Protein AF-A0AAD8K0C4-F1 (afdb_monomer_lite)

Sequence (105 aa):
MHMMQPVEAPAQTPHNPFDVCDCQDCLDEAYKLEYEEEDNQRKKKGSQFTLKQRYEAGDQTVGLLGEPSGKFDYYVLYGAKPADTEHTNQTLERRNMSAYGSDTR

InterPro domains:
  IPR053098 Petuviruses Genome Polyprotein [PTHR48435] (11-90)

pLDDT: mean 71.4, std 16.74, range [43.72, 93.81]

Radius of gyration: 35.89 Å; chains: 1; bounding box: 70×24×128 Å

Structure (mmCIF, N/CA/C/O backbone):
data_AF-A0AAD8K0C4-F1
#
_entry.id   AF-A0AAD8K0C4-F1
#
loop_
_atom_site.group_PDB
_atom_site.id
_atom_site.type_symbol
_atom_site.label_atom_id
_atom_site.label_alt_id
_atom_site.label_comp_id
_atom_site.label_asym_id
_atom_site.label_entity_id
_atom_site.label_seq_id
_atom_site.pdbx_PDB_ins_code
_atom_site.Cartn_x
_atom_site.Cartn_y
_atom_site.Cartn_z
_atom_site.occupancy
_atom_site.B_iso_or_equiv
_atom_site.auth_seq_id
_atom_site.auth_comp_id
_atom_site.auth_asym_id
_atom_site.auth_atom_id
_atom_site.pdbx_PDB_model_num
ATOM 1 N N . MET A 1 1 ? 32.340 -2.553 -60.225 1.00 48.69 1 MET A N 1
ATOM 2 C CA . MET A 1 1 ? 31.068 -2.580 -59.477 1.00 48.69 1 MET A CA 1
ATOM 3 C C . MET A 1 1 ? 31.306 -3.458 -58.2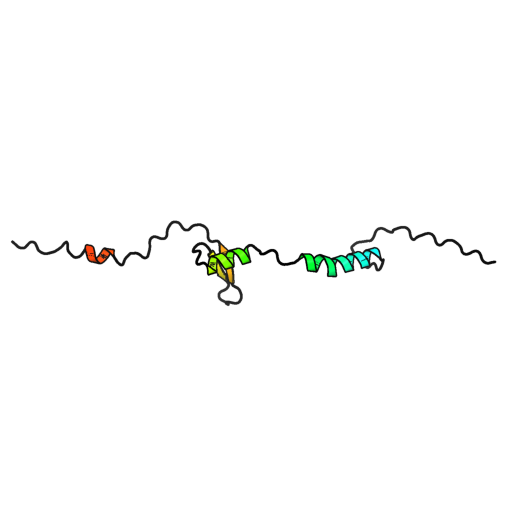65 1.00 48.69 1 MET A C 1
ATOM 5 O O . MET A 1 1 ? 31.598 -4.627 -58.458 1.00 48.69 1 MET A O 1
ATOM 9 N N . HIS A 1 2 ? 31.338 -2.889 -57.059 1.00 55.16 2 HIS A N 1
ATOM 10 C CA . HIS A 1 2 ? 31.499 -3.673 -55.833 1.00 55.16 2 HIS A CA 1
ATOM 11 C C . HIS A 1 2 ? 30.104 -4.081 -55.361 1.00 55.16 2 HIS A C 1
ATOM 13 O O . HIS A 1 2 ? 29.301 -3.232 -54.990 1.00 55.16 2 HIS A O 1
ATOM 19 N N . MET A 1 3 ? 29.806 -5.371 -55.463 1.00 58.50 3 MET A N 1
ATOM 20 C CA . MET A 1 3 ? 28.579 -5.983 -54.966 1.00 58.50 3 MET A CA 1
ATOM 21 C C . MET A 1 3 ? 28.575 -5.901 -53.435 1.00 58.50 3 MET A C 1
ATOM 23 O O . MET A 1 3 ? 29.417 -6.516 -52.784 1.00 58.50 3 MET A O 1
ATOM 27 N N . MET A 1 4 ? 27.645 -5.129 -52.869 1.00 64.44 4 MET A N 1
ATOM 28 C CA . MET A 1 4 ? 27.323 -5.193 -51.443 1.00 64.44 4 MET A CA 1
ATOM 29 C C . MET A 1 4 ? 26.718 -6.568 -51.158 1.00 64.44 4 MET A C 1
ATOM 31 O O . MET A 1 4 ? 25.703 -6.942 -51.744 1.00 64.44 4 MET A O 1
ATOM 35 N N . GLN A 1 5 ? 27.378 -7.336 -50.297 1.00 60.91 5 GLN A N 1
ATOM 36 C CA . GLN A 1 5 ? 26.830 -8.573 -49.752 1.00 60.91 5 GLN A CA 1
ATOM 37 C C . GLN A 1 5 ? 25.641 -8.223 -48.839 1.00 60.91 5 GLN A C 1
ATOM 39 O O . GLN A 1 5 ? 25.734 -7.239 -48.098 1.00 60.91 5 GLN A O 1
ATOM 44 N N . PRO A 1 6 ? 24.529 -8.978 -48.867 1.00 60.44 6 PRO A N 1
ATOM 45 C CA . PRO A 1 6 ? 23.483 -8.818 -47.870 1.00 60.44 6 PRO A CA 1
ATOM 46 C C . PRO A 1 6 ? 24.045 -9.247 -46.511 1.00 60.44 6 PRO A C 1
ATOM 48 O O . PRO A 1 6 ? 24.467 -10.387 -46.340 1.00 60.44 6 PRO A O 1
ATOM 51 N N . VAL A 1 7 ? 24.086 -8.314 -45.560 1.00 63.44 7 VAL A N 1
ATOM 52 C CA . VAL A 1 7 ? 24.370 -8.625 -44.158 1.00 63.44 7 VAL A CA 1
ATOM 53 C C . VAL A 1 7 ? 23.163 -9.404 -43.652 1.00 63.44 7 VAL A C 1
ATOM 55 O O . VAL A 1 7 ? 22.070 -8.851 -43.537 1.00 63.44 7 VAL A O 1
ATOM 58 N N . GLU A 1 8 ? 23.343 -10.709 -43.458 1.00 59.81 8 GLU A N 1
ATOM 59 C CA . GLU A 1 8 ? 22.334 -11.574 -42.856 1.00 59.81 8 GLU A CA 1
ATOM 60 C C . GLU A 1 8 ? 21.904 -10.969 -41.515 1.00 59.81 8 GLU A C 1
ATOM 62 O O . GLU A 1 8 ? 22.740 -10.520 -40.727 1.00 59.81 8 GLU A O 1
ATOM 67 N N . ALA A 1 9 ? 20.589 -10.898 -41.293 1.00 64.50 9 ALA A N 1
ATOM 68 C CA . ALA A 1 9 ? 20.023 -10.409 -40.044 1.00 64.50 9 ALA A CA 1
ATOM 69 C C . ALA A 1 9 ? 20.674 -11.162 -38.871 1.00 64.50 9 ALA A C 1
ATOM 71 O O . ALA A 1 9 ? 20.801 -12.389 -38.962 1.00 64.50 9 ALA A O 1
ATOM 72 N N . PRO A 1 10 ? 21.100 -10.477 -37.792 1.00 57.56 10 PRO A N 1
ATOM 73 C CA . PRO A 1 10 ? 21.691 -11.168 -36.661 1.00 57.56 10 PRO A CA 1
ATOM 74 C C . PRO A 1 10 ? 20.659 -12.167 -36.142 1.00 57.56 10 PRO A C 1
ATOM 76 O O . PRO A 1 10 ? 19.545 -11.794 -35.771 1.00 57.56 10 PRO A O 1
ATOM 79 N N . ALA A 1 11 ? 21.022 -13.450 -36.194 1.00 59.34 11 ALA A N 1
ATOM 80 C CA . ALA A 1 11 ? 20.273 -14.514 -35.554 1.00 59.34 11 ALA A CA 1
ATOM 81 C C . ALA A 1 11 ? 19.929 -14.048 -34.137 1.00 59.34 11 ALA A C 1
ATOM 83 O O . ALA A 1 11 ? 20.819 -13.576 -33.430 1.00 59.34 11 ALA A O 1
ATOM 84 N N . GLN A 1 12 ? 18.655 -14.131 -33.749 1.00 63.69 12 GLN A N 1
ATOM 85 C CA . GLN A 1 12 ? 18.216 -13.757 -32.407 1.00 63.69 12 GLN A CA 1
ATOM 86 C C . GLN A 1 12 ? 18.898 -14.689 -31.404 1.00 63.69 12 GLN A C 1
ATOM 88 O O . GLN A 1 12 ? 18.449 -15.806 -31.145 1.00 63.69 12 GLN A O 1
ATOM 93 N N . THR A 1 13 ? 20.057 -14.265 -30.912 1.00 68.19 13 THR A N 1
ATOM 94 C CA . THR A 1 13 ? 20.784 -14.950 -29.856 1.00 68.19 13 THR A CA 1
ATOM 95 C C . THR A 1 13 ? 19.931 -14.852 -28.600 1.00 68.19 13 THR A C 1
ATOM 97 O O . THR A 1 13 ? 19.578 -13.735 -28.221 1.00 68.19 13 THR A O 1
ATOM 100 N N . PRO A 1 14 ? 19.574 -15.973 -27.954 1.00 74.44 14 PRO A N 1
ATOM 101 C CA . PRO A 1 14 ? 18.792 -15.926 -26.730 1.00 74.44 14 PRO A CA 1
ATOM 102 C C . PRO A 1 14 ? 19.541 -15.095 -25.688 1.00 74.44 14 PRO A C 1
ATOM 104 O O . PRO A 1 14 ? 20.700 -15.379 -25.374 1.00 74.44 14 PRO A O 1
ATOM 107 N N . HIS A 1 15 ? 18.882 -14.055 -25.181 1.00 79.00 15 HIS A N 1
ATOM 108 C CA . HIS A 1 15 ? 19.457 -13.174 -24.176 1.00 79.00 15 HIS A CA 1
ATOM 109 C C . HIS A 1 15 ? 19.720 -13.957 -22.892 1.00 79.00 15 HIS A C 1
ATOM 111 O O . HIS A 1 15 ? 18.846 -14.658 -22.377 1.00 79.00 15 HIS A O 1
ATOM 117 N N . ASN A 1 16 ? 20.941 -13.844 -22.374 1.00 81.75 16 ASN A N 1
ATOM 118 C CA . ASN A 1 16 ? 21.254 -14.320 -21.039 1.00 81.75 16 ASN A CA 1
ATOM 119 C C . ASN A 1 16 ? 20.721 -13.287 -20.031 1.00 81.75 16 ASN A C 1
ATOM 121 O O . ASN A 1 16 ? 21.195 -12.154 -20.048 1.00 81.75 16 ASN A O 1
ATOM 125 N N . PRO A 1 17 ? 19.792 -13.649 -19.131 1.00 78.44 17 PRO A N 1
ATOM 126 C CA . PRO A 1 17 ? 19.217 -12.709 -18.167 1.00 78.44 17 PRO A CA 1
ATOM 127 C C . PRO A 1 17 ? 20.224 -12.171 -17.137 1.00 78.44 17 PRO A C 1
ATOM 129 O O . PRO A 1 17 ? 19.907 -11.234 -16.412 1.00 78.44 17 PRO A O 1
ATOM 132 N N . PHE A 1 18 ? 21.419 -12.762 -17.044 1.00 80.56 18 PHE A N 1
ATOM 133 C CA . PHE A 1 18 ? 22.492 -12.305 -16.156 1.00 80.56 18 PHE A CA 1
ATOM 134 C C . PHE A 1 18 ? 23.572 -11.477 -16.863 1.00 80.56 18 PHE A C 1
ATOM 136 O O . PHE A 1 18 ? 24.543 -11.093 -16.213 1.00 80.56 18 PHE A O 1
ATOM 143 N N . ASP A 1 19 ? 23.445 -11.244 -18.170 1.00 83.75 19 ASP A N 1
ATOM 144 C CA . ASP A 1 19 ? 24.416 -10.480 -18.953 1.00 83.75 19 ASP A CA 1
ATOM 145 C C . ASP A 1 19 ? 23.853 -9.110 -19.344 1.00 83.75 19 ASP A C 1
ATOM 147 O O . ASP A 1 19 ? 22.637 -8.928 -19.442 1.00 83.75 19 ASP A O 1
ATOM 151 N N . VAL A 1 20 ? 24.739 -8.141 -19.563 1.00 79.75 20 VAL A N 1
ATOM 152 C CA . VAL A 1 20 ? 24.341 -6.791 -19.976 1.00 79.75 20 VAL A CA 1
ATOM 153 C C . VAL A 1 20 ? 24.172 -6.783 -21.489 1.00 79.75 20 VAL A C 1
ATOM 155 O O . VAL A 1 20 ? 25.101 -7.110 -22.230 1.00 79.75 20 VAL A O 1
ATOM 158 N N . CYS A 1 21 ? 22.976 -6.425 -21.953 1.00 85.94 21 CYS A N 1
ATOM 159 C CA . CYS A 1 21 ? 22.652 -6.389 -23.370 1.00 85.94 21 CYS A CA 1
ATOM 160 C C . CYS A 1 21 ? 21.971 -5.074 -23.750 1.00 85.94 21 CYS A C 1
ATOM 162 O O . CYS A 1 21 ? 20.956 -4.708 -23.163 1.00 85.94 21 CYS A O 1
ATOM 164 N N . ASP A 1 22 ? 22.504 -4.425 -24.787 1.00 86.12 22 ASP A N 1
ATOM 165 C CA . ASP A 1 22 ? 22.037 -3.125 -25.286 1.00 86.12 22 ASP A CA 1
ATOM 166 C C . ASP A 1 22 ? 21.229 -3.262 -26.592 1.00 86.12 22 ASP A C 1
ATOM 168 O O . ASP A 1 22 ? 21.189 -2.346 -27.416 1.00 86.12 22 ASP A O 1
ATOM 172 N N . CYS A 1 23 ? 20.634 -4.431 -26.851 1.00 88.06 23 CYS A N 1
ATOM 173 C CA . CYS A 1 23 ? 19.771 -4.594 -28.020 1.00 88.06 23 CYS A CA 1
ATOM 174 C C . CYS A 1 23 ? 18.462 -3.812 -27.841 1.00 88.06 23 CYS A C 1
ATOM 176 O O . CYS A 1 23 ? 18.037 -3.531 -26.719 1.00 88.06 23 CYS A O 1
ATOM 178 N N . GLN A 1 24 ? 17.800 -3.499 -28.958 1.00 86.31 24 GLN A N 1
ATOM 179 C CA . GLN A 1 24 ? 16.558 -2.727 -28.937 1.00 86.31 24 GLN A CA 1
ATOM 180 C C . GLN A 1 24 ? 15.484 -3.381 -28.055 1.00 86.31 24 GLN A C 1
ATOM 182 O O . GLN A 1 24 ? 14.858 -2.686 -27.268 1.00 86.31 24 GLN A O 1
ATOM 187 N N . ASP A 1 25 ? 15.351 -4.709 -28.104 1.00 86.00 25 ASP A N 1
ATOM 188 C CA . ASP A 1 25 ? 14.367 -5.438 -27.297 1.00 86.00 25 ASP A CA 1
ATOM 189 C C . ASP A 1 25 ? 14.627 -5.281 -25.784 1.00 86.00 25 ASP A C 1
ATOM 191 O O . ASP A 1 25 ? 13.696 -5.064 -25.011 1.00 86.00 25 ASP A O 1
ATOM 195 N N . CYS A 1 26 ? 15.892 -5.331 -25.342 1.00 87.19 26 CYS A N 1
ATOM 196 C CA . CYS A 1 26 ? 16.254 -5.108 -23.938 1.00 87.19 26 CYS A CA 1
ATOM 197 C C . CYS A 1 26 ? 16.014 -3.657 -23.501 1.00 87.19 26 CYS A C 1
ATOM 199 O O . CYS A 1 26 ? 15.565 -3.422 -22.379 1.00 87.19 26 CYS A O 1
ATOM 201 N N . LEU A 1 27 ? 16.297 -2.691 -24.378 1.00 88.00 27 LEU A N 1
ATOM 202 C CA . LEU A 1 27 ? 16.062 -1.272 -24.105 1.00 88.00 27 LEU A CA 1
ATOM 203 C C . LEU A 1 27 ? 14.564 -0.945 -24.033 1.00 88.00 27 LEU A C 1
ATOM 205 O O . LEU A 1 27 ? 14.149 -0.193 -23.152 1.00 88.00 27 LEU A O 1
ATOM 209 N N . ASP A 1 28 ? 13.755 -1.533 -24.913 1.00 88.31 28 ASP A N 1
ATOM 210 C CA . ASP A 1 28 ? 12.304 -1.339 -24.945 1.00 88.31 28 ASP A CA 1
ATOM 211 C C . ASP A 1 28 ? 11.634 -1.932 -23.695 1.00 88.31 28 ASP A C 1
ATOM 213 O O . ASP A 1 28 ? 10.789 -1.281 -23.077 1.00 88.31 28 ASP A O 1
ATOM 217 N N . GLU A 1 29 ? 12.047 -3.129 -23.264 1.00 84.06 29 GLU A N 1
ATOM 218 C CA . GLU A 1 29 ? 11.565 -3.732 -22.014 1.00 84.06 29 GLU A CA 1
ATOM 219 C C . GLU A 1 29 ? 11.993 -2.918 -20.780 1.00 84.06 29 GLU A C 1
ATOM 221 O O . GLU A 1 29 ? 11.181 -2.697 -19.880 1.00 84.06 29 GLU A O 1
ATOM 226 N N . ALA A 1 30 ? 13.228 -2.402 -20.746 1.00 86.38 30 ALA A N 1
ATOM 227 C CA . ALA A 1 30 ? 13.679 -1.522 -19.665 1.00 86.38 30 ALA A CA 1
ATOM 228 C C . ALA A 1 30 ? 12.842 -0.231 -19.592 1.00 86.38 30 ALA A C 1
ATOM 230 O O . ALA A 1 30 ? 12.354 0.131 -18.521 1.00 86.38 30 ALA A O 1
ATOM 231 N N . TYR A 1 31 ? 12.597 0.417 -20.735 1.00 87.19 31 TYR A N 1
ATOM 232 C CA . TYR A 1 31 ? 11.752 1.611 -20.824 1.00 87.19 31 TYR A CA 1
ATOM 233 C C . TYR A 1 31 ? 10.316 1.336 -20.353 1.00 87.19 31 TYR A C 1
ATOM 235 O O . TYR A 1 31 ? 9.719 2.127 -19.622 1.00 87.19 31 TYR A O 1
ATOM 243 N N . LYS A 1 32 ? 9.757 0.185 -20.727 1.00 86.69 32 LYS A N 1
ATOM 244 C CA . LYS A 1 32 ? 8.416 -0.228 -20.318 1.00 86.69 32 LYS A CA 1
ATOM 245 C C . LYS A 1 32 ? 8.290 -0.409 -18.804 1.00 86.69 32 LYS A C 1
ATOM 247 O O . LYS A 1 32 ? 7.319 0.064 -18.211 1.00 86.69 32 LYS A O 1
ATOM 252 N N . LEU A 1 33 ? 9.266 -1.059 -18.172 1.00 82.44 33 LEU A N 1
ATOM 253 C CA . LEU A 1 33 ? 9.285 -1.244 -16.718 1.00 82.44 33 LEU A CA 1
ATOM 254 C C . LEU A 1 33 ? 9.409 0.091 -15.975 1.00 82.44 33 LEU A C 1
ATOM 256 O O . LEU A 1 33 ? 8.693 0.318 -15.001 1.00 82.44 33 LEU A O 1
ATOM 260 N N . GLU A 1 34 ? 10.282 0.983 -16.443 1.00 79.62 34 GLU A N 1
ATOM 261 C CA . GLU A 1 34 ? 10.496 2.283 -15.802 1.00 79.62 34 GLU A CA 1
ATOM 262 C C . GLU A 1 34 ? 9.283 3.212 -15.940 1.00 79.62 34 GLU A C 1
ATOM 264 O O . GLU A 1 34 ? 8.909 3.878 -14.979 1.00 79.62 34 GLU A O 1
ATOM 269 N N . TYR A 1 35 ? 8.639 3.257 -17.111 1.00 73.62 35 TYR A N 1
ATOM 270 C CA . TYR A 1 35 ? 7.651 4.298 -17.410 1.00 73.62 35 TYR A CA 1
ATOM 271 C C . TYR A 1 35 ? 6.193 3.812 -17.478 1.00 73.62 35 TYR A C 1
ATOM 273 O O . TYR A 1 35 ? 5.290 4.579 -17.136 1.00 73.62 35 TYR A O 1
ATOM 281 N N . GLU A 1 36 ? 5.919 2.567 -17.885 1.00 67.25 36 GLU A N 1
ATOM 282 C CA . GLU A 1 36 ? 4.541 2.054 -18.011 1.00 67.25 36 GLU A CA 1
ATOM 283 C C . GLU A 1 36 ? 4.058 1.321 -16.751 1.00 67.25 36 GLU A C 1
ATOM 285 O O . GLU A 1 36 ? 2.882 1.421 -16.380 1.00 67.25 36 GLU A O 1
ATOM 290 N N . GLU A 1 37 ? 4.937 0.597 -16.051 1.00 59.47 37 GLU A N 1
ATOM 291 C CA . GLU A 1 37 ? 4.555 -0.084 -14.807 1.00 59.47 37 GLU A CA 1
ATOM 292 C C . GLU A 1 37 ? 4.426 0.876 -13.616 1.00 59.47 37 GLU A C 1
ATOM 294 O O . GLU A 1 37 ? 3.537 0.680 -12.779 1.00 59.47 37 GLU A O 1
ATOM 299 N N . GLU A 1 38 ? 5.222 1.950 -13.551 1.00 56.84 38 GLU A N 1
ATOM 300 C CA . GLU A 1 38 ? 5.122 2.944 -12.472 1.00 56.84 38 GLU A CA 1
ATOM 301 C C . GLU A 1 38 ? 3.768 3.684 -12.459 1.00 56.84 38 GLU A C 1
ATOM 303 O O . GLU A 1 38 ? 3.207 3.911 -11.381 1.00 56.84 38 GLU A O 1
ATOM 308 N N . ASP A 1 39 ? 3.164 3.988 -13.619 1.00 55.47 39 ASP A N 1
ATOM 309 C CA . ASP A 1 39 ? 1.821 4.602 -13.673 1.00 55.47 39 ASP A CA 1
ATOM 310 C C . ASP A 1 39 ? 0.714 3.623 -13.238 1.00 55.47 39 ASP A C 1
ATOM 312 O O . ASP A 1 39 ? -0.268 4.019 -12.599 1.00 55.47 39 ASP A O 1
ATOM 316 N N . ASN A 1 40 ? 0.889 2.321 -13.477 1.00 53.72 40 ASN A N 1
ATOM 317 C CA . ASN A 1 40 ? -0.075 1.301 -13.056 1.00 53.72 40 ASN A CA 1
ATOM 318 C C . ASN A 1 40 ? -0.016 0.985 -11.550 1.00 53.72 40 ASN A C 1
ATOM 320 O O . ASN A 1 40 ? -0.942 0.373 -11.006 1.00 53.72 40 ASN A O 1
ATOM 324 N N . GLN A 1 41 ? 0.997 1.482 -10.829 1.00 55.03 41 GLN A N 1
ATOM 325 C CA . GLN A 1 41 ? 1.041 1.457 -9.364 1.00 55.03 41 GLN A CA 1
ATOM 326 C C . GLN A 1 41 ? 0.198 2.558 -8.703 1.00 55.03 41 GLN A C 1
ATOM 328 O O . GLN A 1 41 ? 0.326 2.795 -7.497 1.00 55.03 41 GLN A O 1
ATOM 333 N N . ARG A 1 42 ? -0.709 3.217 -9.444 1.00 55.03 42 ARG A N 1
ATOM 334 C CA . ARG A 1 42 ? -1.771 4.070 -8.885 1.00 55.03 42 ARG A CA 1
ATOM 335 C C . ARG A 1 42 ? -2.462 3.359 -7.727 1.00 55.03 42 ARG A C 1
ATOM 337 O O . ARG A 1 42 ? -3.326 2.503 -7.901 1.00 55.03 42 ARG A O 1
ATOM 344 N N . LYS A 1 43 ? -2.015 3.745 -6.532 1.00 57.81 43 LYS A N 1
ATOM 345 C CA . LYS A 1 43 ? -2.351 3.246 -5.201 1.00 57.81 43 LYS A CA 1
ATOM 346 C C . LYS A 1 43 ? -3.765 2.680 -5.181 1.00 57.81 43 LYS A C 1
ATOM 348 O O . LYS A 1 43 ? -4.733 3.433 -5.047 1.00 57.81 43 LYS A O 1
ATOM 353 N N . LYS A 1 44 ? -3.895 1.349 -5.277 1.00 58.78 44 LYS A N 1
ATOM 354 C CA . LYS A 1 44 ? -5.127 0.671 -4.857 1.00 58.78 44 LYS A CA 1
ATOM 355 C C . LYS A 1 44 ? -5.467 1.270 -3.497 1.00 58.78 44 LYS A C 1
ATOM 357 O O . LYS A 1 44 ? -4.594 1.304 -2.629 1.00 58.78 44 LYS A O 1
ATOM 362 N N . LYS A 1 45 ? -6.683 1.805 -3.330 1.00 64.69 45 LYS A N 1
ATOM 363 C CA . LYS A 1 45 ? -7.196 2.230 -2.020 1.00 64.69 45 LYS A CA 1
ATOM 364 C C . LYS A 1 45 ? -7.128 1.000 -1.120 1.00 64.69 45 LYS A C 1
ATOM 366 O O . LYS A 1 45 ? -8.007 0.146 -1.161 1.00 64.69 45 LYS A O 1
ATOM 371 N N . GLY A 1 46 ? -5.997 0.851 -0.439 1.00 73.50 46 GLY A N 1
ATOM 372 C CA . GLY A 1 46 ? -5.634 -0.380 0.237 1.00 73.50 46 GLY A CA 1
ATOM 373 C C . GLY A 1 46 ? -6.544 -0.608 1.429 1.00 73.50 46 GLY A C 1
ATOM 374 O O . GLY A 1 46 ? -7.264 0.294 1.868 1.00 73.50 46 GLY A O 1
ATOM 375 N N . SER A 1 47 ? -6.465 -1.804 1.999 1.00 80.06 47 SER A N 1
ATOM 376 C CA . SER A 1 47 ? -7.095 -2.126 3.284 1.00 80.06 47 SER A CA 1
ATOM 377 C C . SER A 1 47 ? -6.857 -1.030 4.332 1.00 80.06 47 SER A C 1
ATOM 379 O O . SER A 1 47 ? -7.788 -0.623 5.017 1.00 80.06 47 SER A O 1
ATOM 381 N N . GLN A 1 48 ? -5.650 -0.461 4.357 1.00 87.94 48 GLN A N 1
ATOM 382 C CA . GLN A 1 48 ? -5.239 0.662 5.202 1.00 87.94 48 GLN A CA 1
ATOM 383 C C . GLN A 1 48 ? -6.117 1.921 5.035 1.00 87.94 48 GLN A C 1
ATOM 385 O O . GLN A 1 48 ? -6.589 2.479 6.019 1.00 87.94 48 GLN A O 1
ATOM 390 N N . PHE A 1 49 ? -6.447 2.324 3.801 1.00 88.06 49 PHE A N 1
ATOM 391 C CA . PHE A 1 49 ? -7.336 3.472 3.555 1.00 88.06 49 PHE A CA 1
ATOM 392 C C . PHE A 1 49 ? -8.767 3.220 4.055 1.00 88.06 49 PHE A C 1
ATOM 394 O O . PHE A 1 49 ? -9.446 4.134 4.524 1.00 88.06 49 PHE A O 1
ATOM 401 N N . THR A 1 50 ? -9.230 1.972 3.962 1.00 90.69 50 THR A N 1
ATOM 402 C CA . THR A 1 50 ? -10.552 1.577 4.465 1.00 90.69 50 THR A CA 1
ATOM 403 C C . THR A 1 50 ? -10.576 1.546 5.993 1.00 90.69 50 THR A C 1
ATOM 405 O O . THR A 1 50 ? -11.514 2.059 6.597 1.00 90.69 50 THR A O 1
ATOM 408 N N . LEU A 1 51 ? -9.538 0.991 6.624 1.00 91.69 51 LEU A N 1
ATOM 409 C CA . LEU A 1 51 ? -9.411 0.945 8.081 1.00 91.69 51 LEU A CA 1
ATOM 410 C C . LEU A 1 51 ? -9.267 2.350 8.673 1.00 91.69 51 LEU A C 1
ATOM 412 O O . LEU A 1 51 ? -9.936 2.657 9.653 1.00 91.69 51 LEU A O 1
ATOM 416 N N . LYS A 1 52 ? -8.506 3.235 8.023 1.00 91.44 52 LYS A N 1
ATOM 417 C CA . LYS A 1 52 ? -8.414 4.646 8.407 1.00 91.44 52 LYS A CA 1
ATOM 418 C C . LYS A 1 52 ? -9.786 5.325 8.475 1.00 91.44 52 LYS A C 1
ATOM 420 O O . LYS A 1 52 ? -10.115 5.913 9.497 1.00 91.44 52 LYS A O 1
ATOM 425 N N . GLN A 1 53 ? -10.605 5.203 7.428 1.00 92.50 53 GLN A N 1
ATOM 426 C CA . GLN A 1 53 ? -11.949 5.799 7.425 1.00 92.50 53 GLN A CA 1
ATOM 427 C C . GLN A 1 53 ? -12.849 5.235 8.529 1.00 92.50 53 GLN A C 1
ATOM 429 O O . GLN A 1 53 ? -13.608 5.981 9.137 1.00 92.50 53 GLN A O 1
ATOM 434 N N . ARG A 1 54 ? -12.774 3.925 8.801 1.00 93.56 54 ARG A N 1
ATOM 435 C CA . ARG A 1 54 ? -13.547 3.303 9.888 1.00 93.56 54 ARG A CA 1
ATOM 436 C C . ARG A 1 54 ? -13.111 3.811 11.258 1.00 93.56 54 ARG A C 1
ATOM 438 O O . ARG A 1 54 ? -13.964 4.131 12.077 1.00 93.56 54 ARG A O 1
ATOM 445 N N . 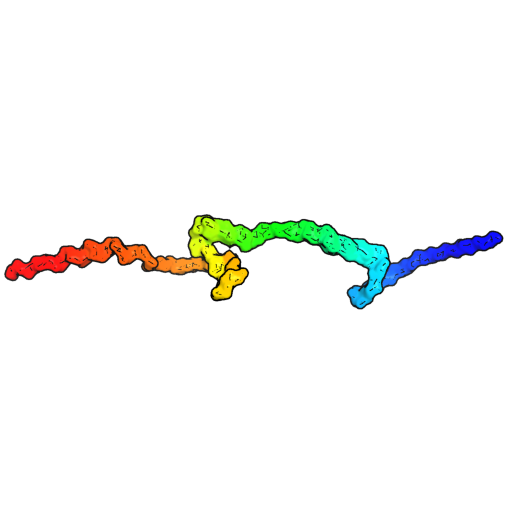TYR A 1 55 ? -11.805 3.940 11.475 1.00 91.88 55 TYR A N 1
ATOM 446 C CA . TYR A 1 55 ? -11.257 4.517 12.698 1.00 91.88 55 TYR A CA 1
ATOM 447 C C . TYR A 1 55 ? -11.717 5.968 12.896 1.00 91.88 55 TYR A C 1
ATOM 449 O O . TYR A 1 55 ? -12.221 6.311 13.960 1.00 91.88 55 TYR A O 1
ATOM 457 N N . GLU A 1 56 ? -11.627 6.804 11.856 1.00 91.94 56 GLU A N 1
ATOM 458 C CA . GLU A 1 56 ? -12.105 8.196 11.891 1.00 91.94 56 GLU A CA 1
ATOM 459 C C . GLU A 1 56 ? -13.628 8.293 12.108 1.00 91.94 56 GLU A C 1
ATOM 461 O O . GLU A 1 56 ? -14.102 9.243 12.726 1.00 91.94 56 GLU A O 1
ATOM 466 N N . ALA A 1 57 ? -14.393 7.293 11.656 1.00 93.81 57 ALA A N 1
ATOM 467 C CA . ALA A 1 57 ? -15.828 7.168 11.915 1.00 93.81 57 ALA A CA 1
ATOM 468 C C . ALA A 1 57 ? -16.170 6.635 13.325 1.00 93.81 57 ALA A C 1
ATOM 470 O O . ALA A 1 57 ? -17.348 6.576 13.676 1.00 93.81 57 ALA A O 1
ATOM 471 N N . GLY A 1 58 ? -15.173 6.255 14.133 1.00 91.00 58 GLY A N 1
ATOM 472 C CA . GLY A 1 58 ? -15.362 5.762 15.500 1.00 91.00 58 GLY A CA 1
ATOM 473 C C . GLY A 1 58 ? -15.677 4.267 15.611 1.00 91.00 58 GLY A C 1
ATOM 474 O O . GLY A 1 58 ? -16.267 3.842 16.605 1.00 91.00 58 GLY A O 1
ATOM 475 N N . ASP A 1 59 ? -15.312 3.461 14.610 1.00 90.88 59 A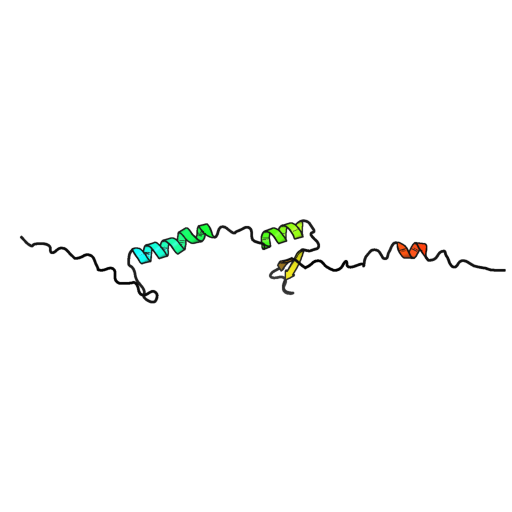SP A N 1
ATOM 476 C CA . ASP A 1 59 ? -15.443 2.003 14.670 1.00 90.88 59 ASP A CA 1
ATOM 477 C C . ASP A 1 59 ? -14.552 1.425 15.782 1.00 90.88 59 ASP A C 1
ATOM 479 O O . ASP A 1 59 ? -13.327 1.402 15.673 1.00 90.88 59 ASP A O 1
ATOM 483 N N . GLN A 1 60 ? -15.179 0.914 16.844 1.00 89.56 60 GLN A N 1
ATOM 484 C CA . GLN A 1 60 ? -14.500 0.333 18.008 1.00 89.56 60 GLN A CA 1
ATOM 485 C C . GLN A 1 60 ? -13.709 -0.943 17.687 1.00 89.56 60 GLN A C 1
ATOM 487 O O . GLN A 1 60 ? -12.909 -1.396 18.507 1.00 89.56 60 GLN A O 1
ATOM 492 N N . THR A 1 61 ? -13.939 -1.547 16.519 1.00 91.38 61 THR A N 1
ATOM 493 C CA . THR A 1 61 ? -13.194 -2.725 16.066 1.00 91.38 61 THR A CA 1
ATOM 494 C C . THR A 1 61 ? -11.874 -2.359 15.400 1.00 91.38 61 THR A C 1
ATOM 496 O O . THR A 1 61 ? -11.032 -3.231 15.214 1.00 91.38 61 THR A O 1
ATOM 499 N N . VAL A 1 62 ? -11.646 -1.088 15.059 1.00 92.19 62 VAL A N 1
ATOM 500 C CA . VAL A 1 62 ? -10.412 -0.635 14.413 1.00 92.19 62 VAL A CA 1
ATOM 501 C C . VAL A 1 62 ? -9.608 0.218 15.386 1.00 92.19 62 VAL A C 1
ATOM 503 O O . VAL A 1 62 ? -10.150 1.091 16.055 1.00 92.19 62 VAL A O 1
ATOM 506 N N . GLY A 1 63 ? -8.298 -0.001 15.453 1.00 91.62 63 GLY A N 1
ATOM 507 C CA . GLY A 1 63 ? -7.406 0.828 16.261 1.00 91.62 63 GLY A CA 1
ATOM 508 C C . GLY A 1 63 ? -6.020 0.981 15.652 1.00 91.62 63 GLY A C 1
ATOM 509 O O . GLY A 1 63 ? -5.737 0.455 14.574 1.00 91.62 63 GLY A O 1
ATOM 510 N N . LEU A 1 64 ? -5.173 1.739 16.346 1.00 91.94 64 LEU A N 1
ATOM 511 C CA . LEU A 1 64 ? -3.794 2.003 15.951 1.00 91.94 64 LEU A CA 1
ATOM 512 C C . LEU A 1 64 ? -2.854 0.983 16.602 1.00 91.94 64 LEU A C 1
ATOM 514 O O . LEU A 1 64 ? -2.888 0.782 17.814 1.00 91.94 64 LEU A O 1
ATOM 518 N N . LEU A 1 65 ? -2.002 0.363 15.790 1.00 90.06 65 LEU A N 1
ATOM 519 C CA . LEU A 1 65 ? -0.887 -0.467 16.224 1.00 90.06 65 LEU A CA 1
ATOM 520 C C . LEU A 1 65 ? 0.412 0.212 15.799 1.00 90.06 65 LEU A C 1
ATOM 522 O O . LEU A 1 65 ? 0.761 0.211 14.616 1.00 90.06 65 LEU A O 1
ATOM 526 N N . GLY A 1 66 ? 1.112 0.789 16.765 1.00 87.56 66 GLY A N 1
ATOM 527 C CA . GLY A 1 66 ? 2.352 1.514 16.535 1.00 87.56 66 GLY A CA 1
ATOM 528 C C . GLY A 1 66 ? 3.424 1.182 17.556 1.00 87.56 66 GLY A C 1
ATOM 529 O O . GLY A 1 66 ? 3.175 0.565 18.594 1.00 87.56 66 GLY A O 1
ATOM 530 N N . GLU A 1 67 ? 4.648 1.583 17.236 1.00 80.31 67 GLU A N 1
ATOM 531 C CA . GLU A 1 67 ? 5.752 1.508 18.184 1.00 80.31 67 GLU A CA 1
ATOM 532 C C . GLU A 1 67 ? 5.613 2.566 19.288 1.00 80.31 67 GLU A C 1
ATOM 534 O O . GLU A 1 67 ? 5.132 3.670 19.026 1.00 80.31 67 GLU A O 1
ATOM 539 N N . PRO A 1 68 ? 6.179 2.323 20.486 1.00 80.62 68 PRO A N 1
ATOM 540 C CA . PRO A 1 68 ? 6.278 3.340 21.538 1.00 80.62 68 PRO A CA 1
ATOM 541 C C . PRO A 1 68 ? 7.015 4.609 21.088 1.00 80.62 68 PRO A C 1
ATOM 543 O O . PRO A 1 68 ? 6.840 5.675 21.669 1.00 80.62 68 PRO A O 1
ATOM 546 N N . SER A 1 69 ? 7.850 4.497 20.046 1.00 82.88 69 SER A N 1
ATOM 547 C CA . SER A 1 69 ? 8.554 5.626 19.438 1.00 82.88 69 SER A CA 1
ATOM 548 C C . SER A 1 69 ? 7.624 6.598 18.694 1.00 82.88 69 SER A C 1
ATOM 550 O O . SER A 1 69 ? 8.095 7.672 18.319 1.00 82.88 69 SER A O 1
ATOM 552 N N . GLY A 1 70 ? 6.366 6.228 18.414 1.00 77.38 70 GLY A N 1
ATOM 553 C CA . GLY A 1 70 ? 5.377 7.070 17.726 1.00 77.38 70 GLY A CA 1
ATOM 554 C C . GLY A 1 70 ? 5.699 7.378 16.261 1.00 77.38 70 GLY A C 1
ATOM 555 O O . GLY A 1 70 ? 5.119 8.285 15.672 1.00 77.38 70 GLY A O 1
ATOM 556 N N . LYS A 1 71 ? 6.663 6.669 15.663 1.00 80.38 71 LYS A N 1
ATOM 557 C CA . LYS A 1 71 ? 7.114 6.934 14.288 1.00 80.38 71 LYS A CA 1
ATOM 558 C C . LYS A 1 71 ? 6.133 6.435 13.235 1.00 80.38 71 LYS A C 1
ATOM 560 O O . LYS A 1 71 ? 6.108 6.971 12.131 1.00 80.38 71 LYS A O 1
ATOM 565 N N . PHE A 1 72 ? 5.361 5.406 13.557 1.00 72.50 72 PHE A N 1
ATOM 566 C CA . PHE A 1 72 ? 4.359 4.852 12.665 1.00 72.50 72 PHE A CA 1
ATOM 567 C C . PHE A 1 72 ? 3.238 4.203 13.470 1.00 72.50 72 PHE A C 1
ATOM 569 O O . PHE A 1 72 ? 3.501 3.440 14.397 1.00 72.50 72 PHE A O 1
ATOM 576 N N . ASP A 1 73 ? 2.005 4.480 13.051 1.00 84.00 73 ASP A N 1
ATOM 577 C CA . ASP A 1 73 ? 0.797 3.823 13.532 1.00 84.00 73 ASP A CA 1
ATOM 578 C C . ASP A 1 73 ? 0.096 3.153 12.345 1.00 84.00 73 ASP A C 1
ATOM 580 O O . ASP A 1 73 ? -0.241 3.796 11.344 1.00 84.00 73 ASP A O 1
ATOM 584 N N . TYR A 1 74 ? -0.123 1.843 12.442 1.00 90.38 74 TYR A N 1
ATOM 585 C CA . TYR A 1 74 ? -0.890 1.081 11.463 1.00 90.38 74 TYR A CA 1
ATOM 586 C C . TYR A 1 74 ? -2.335 0.941 11.924 1.00 90.38 74 TYR A C 1
ATOM 588 O O . TYR A 1 74 ? -2.591 0.528 13.051 1.00 90.38 74 TYR A O 1
ATOM 596 N N . TYR A 1 75 ? -3.288 1.215 11.035 1.00 92.00 75 TYR A N 1
ATOM 597 C CA . TYR A 1 75 ? -4.687 0.905 11.310 1.00 92.00 75 TYR A CA 1
ATOM 598 C C . TYR A 1 75 ? -4.892 -0.607 11.192 1.00 92.00 75 TYR A C 1
ATOM 600 O O . TYR A 1 75 ? -4.623 -1.187 10.136 1.00 92.00 75 TYR A O 1
ATOM 608 N N . VAL A 1 76 ? -5.371 -1.237 12.263 1.00 92.88 76 VAL A N 1
ATOM 609 C CA . VAL A 1 76 ? -5.603 -2.683 12.352 1.00 92.88 76 VAL A CA 1
ATOM 610 C C . VAL A 1 76 ? -7.025 -2.981 12.810 1.00 92.88 76 VAL A C 1
ATOM 612 O O . VAL A 1 76 ? -7.612 -2.230 13.585 1.00 92.88 76 VAL A O 1
ATOM 615 N N . LEU A 1 77 ? -7.576 -4.089 12.317 1.00 92.69 77 LEU A N 1
ATOM 616 C CA . LEU A 1 77 ? -8.864 -4.615 12.755 1.00 92.69 77 LEU A CA 1
ATOM 617 C C . LEU A 1 77 ? -8.637 -5.578 13.923 1.00 92.69 77 LEU A C 1
ATOM 619 O O . LEU A 1 77 ? -8.010 -6.624 13.757 1.00 92.69 77 LEU A O 1
ATOM 623 N N . TYR A 1 78 ? -9.173 -5.242 15.086 1.00 89.62 78 TYR A N 1
ATOM 624 C CA . TYR A 1 78 ? -9.307 -6.159 16.204 1.00 89.62 78 TYR A CA 1
ATOM 625 C C . TYR A 1 78 ? -10.547 -7.033 15.993 1.00 89.62 78 TYR A C 1
ATOM 627 O O . TYR A 1 78 ? -11.603 -6.564 15.565 1.00 89.62 78 TYR A O 1
ATOM 635 N N . GLY A 1 79 ? -10.415 -8.332 16.270 1.00 81.69 79 GLY A N 1
ATOM 636 C CA . GLY A 1 79 ? -11.560 -9.241 16.281 1.00 81.69 79 GLY A CA 1
ATOM 637 C C . GLY A 1 79 ? -12.602 -8.786 17.304 1.00 81.69 79 GLY A C 1
ATOM 638 O O . GLY A 1 79 ? -12.263 -8.098 18.268 1.00 81.69 79 GLY A O 1
ATOM 639 N N . ALA A 1 80 ? -13.866 -9.162 17.086 1.00 68.31 80 ALA A N 1
ATOM 640 C CA . ALA A 1 80 ? -14.954 -8.847 18.006 1.00 68.31 80 ALA A CA 1
ATOM 641 C C . ALA A 1 80 ? -14.537 -9.189 19.441 1.00 68.31 80 ALA A C 1
ATOM 643 O O . ALA A 1 80 ? -14.256 -10.349 19.755 1.00 68.31 80 ALA A O 1
ATOM 644 N N . LYS A 1 81 ? -14.475 -8.172 20.302 1.00 60.22 81 LYS A N 1
ATOM 645 C CA . LYS A 1 81 ? -14.281 -8.409 21.725 1.00 60.22 81 LYS A CA 1
ATOM 646 C C . LYS A 1 81 ? -15.508 -9.164 22.248 1.00 60.22 81 LYS A C 1
ATOM 648 O O . LYS A 1 81 ? -16.629 -8.795 21.879 1.00 60.22 81 LYS A O 1
ATOM 653 N N . PRO A 1 82 ? -15.357 -10.192 23.098 1.00 54.53 82 PRO A N 1
ATOM 654 C CA . PRO A 1 82 ? -16.472 -10.587 23.949 1.00 54.53 82 PRO A CA 1
ATOM 655 C C . PRO A 1 82 ? -16.864 -9.343 24.754 1.00 54.53 82 PRO A C 1
ATOM 657 O O . PRO A 1 82 ? -15.985 -8.708 25.312 1.00 54.53 82 PRO A O 1
ATOM 660 N N . ALA A 1 83 ? -18.135 -8.941 24.727 1.00 51.75 83 ALA A N 1
ATOM 661 C CA . ALA A 1 83 ? -18.605 -7.667 25.273 1.00 51.75 83 ALA A CA 1
ATOM 662 C C . ALA A 1 83 ? -17.950 -7.297 26.623 1.00 51.75 83 ALA A C 1
ATOM 664 O O . ALA A 1 83 ? -18.266 -7.884 27.662 1.00 51.75 83 ALA A O 1
ATOM 665 N N . ASP A 1 84 ? -17.056 -6.305 26.600 1.00 48.94 84 ASP A N 1
ATOM 666 C CA . ASP A 1 84 ? -16.420 -5.752 27.793 1.00 48.94 84 ASP A CA 1
ATOM 667 C C . ASP A 1 84 ? -17.506 -5.021 28.603 1.00 48.94 84 ASP A C 1
ATOM 669 O O . ASP A 1 84 ? -17.908 -3.896 28.304 1.00 48.94 84 ASP A O 1
ATOM 673 N N . THR A 1 85 ? -18.040 -5.705 29.610 1.00 48.94 85 THR A N 1
ATOM 674 C CA . THR A 1 85 ? -19.120 -5.235 30.484 1.00 48.94 85 THR A CA 1
ATOM 675 C C . THR A 1 85 ? -18.584 -4.282 31.547 1.00 48.94 85 THR A C 1
ATOM 677 O O . THR A 1 85 ? -18.855 -4.494 32.712 1.00 48.94 85 THR A O 1
ATOM 680 N N . GLU A 1 86 ? -17.814 -3.243 31.227 1.00 50.47 86 GLU A N 1
ATOM 681 C CA . GLU A 1 86 ? -17.330 -2.321 32.268 1.00 50.47 86 GLU A CA 1
ATOM 682 C C . GLU A 1 86 ? -17.264 -0.881 31.770 1.00 50.47 86 GLU A C 1
ATOM 684 O O . GLU A 1 86 ? -16.244 -0.445 31.265 1.00 50.47 86 GLU A O 1
ATOM 689 N N . HIS A 1 87 ? -18.385 -0.157 31.900 1.00 47.97 87 HIS A N 1
ATOM 690 C CA . HIS A 1 87 ? -18.435 1.259 32.324 1.00 47.97 87 HIS A CA 1
ATOM 691 C C . HIS A 1 87 ? -19.879 1.780 32.548 1.00 47.97 87 HIS A C 1
ATOM 693 O O . HIS A 1 87 ? -20.179 2.950 32.333 1.00 47.97 87 HIS A O 1
ATOM 699 N N . THR A 1 88 ? -20.791 0.944 33.065 1.00 43.72 88 THR A N 1
ATOM 700 C CA . THR A 1 88 ? -22.101 1.392 33.601 1.00 43.72 88 THR A CA 1
ATOM 701 C C . THR A 1 88 ? -22.226 1.189 35.114 1.00 43.72 88 THR A C 1
ATOM 703 O O . THR A 1 88 ? -23.328 1.184 35.659 1.00 43.72 88 THR A O 1
ATOM 706 N N . ASN A 1 89 ? -21.106 1.065 35.832 1.00 45.75 89 ASN A N 1
ATOM 707 C CA . ASN A 1 89 ? -21.085 0.968 37.296 1.00 45.75 89 ASN A CA 1
ATOM 708 C C . ASN A 1 89 ? -21.060 2.353 37.968 1.00 45.75 89 ASN A C 1
ATOM 710 O O . ASN A 1 89 ? -20.272 2.600 38.871 1.00 45.75 89 ASN A O 1
ATOM 714 N N . GLN A 1 90 ? -21.917 3.282 37.532 1.00 48.00 90 GLN A N 1
ATOM 715 C CA . GLN A 1 90 ? -22.167 4.522 38.288 1.00 48.00 90 GLN A CA 1
ATOM 716 C C . GLN A 1 90 ? -23.660 4.848 38.472 1.00 48.00 90 GLN A C 1
ATOM 718 O O . GLN A 1 90 ? -24.008 5.799 39.169 1.00 48.00 90 GLN A O 1
ATOM 723 N N . THR A 1 91 ? -24.574 4.030 37.935 1.00 48.47 91 THR A N 1
ATOM 724 C CA . THR A 1 91 ? -26.027 4.232 38.116 1.00 48.47 91 THR A CA 1
ATOM 725 C C . THR A 1 91 ? -26.685 3.198 39.042 1.00 48.47 91 THR A C 1
ATOM 727 O O . THR A 1 91 ? -27.812 3.424 39.480 1.00 48.47 91 THR A O 1
ATOM 730 N N . LEU A 1 92 ? -26.005 2.106 39.429 1.00 51.06 92 LEU A N 1
ATOM 731 C CA . LEU A 1 92 ? -26.608 1.071 40.289 1.00 51.06 92 LEU A CA 1
ATOM 732 C C . LEU A 1 92 ? -26.375 1.247 41.803 1.00 51.06 92 LEU A C 1
ATOM 734 O O . LEU A 1 92 ? -27.177 0.748 42.590 1.00 51.06 92 LEU A O 1
ATOM 738 N N . GLU A 1 93 ? -25.360 1.997 42.242 1.00 45.19 93 GLU A N 1
ATOM 739 C CA . GLU A 1 93 ? -25.086 2.143 43.686 1.00 45.19 93 GLU A CA 1
ATOM 740 C C . GLU A 1 93 ? -26.056 3.090 44.412 1.00 45.19 93 GLU A C 1
ATOM 742 O O . GLU A 1 93 ? -26.271 2.954 45.614 1.00 45.19 93 GLU A O 1
ATOM 747 N N . ARG A 1 94 ? -26.755 3.986 43.696 1.00 52.12 94 ARG A N 1
ATOM 748 C CA . ARG A 1 94 ? -27.793 4.837 44.313 1.00 52.12 94 ARG A CA 1
ATOM 749 C C . ARG A 1 94 ? -29.102 4.109 44.631 1.00 52.12 94 ARG A C 1
ATOM 751 O O . ARG A 1 94 ? -29.916 4.666 45.359 1.00 52.12 94 ARG A O 1
ATOM 758 N N . ARG A 1 95 ? -29.335 2.894 44.114 1.00 55.59 95 ARG A N 1
ATOM 759 C CA . ARG A 1 95 ? -30.552 2.118 44.438 1.00 55.59 95 ARG A CA 1
ATOM 760 C C . ARG A 1 95 ? -30.392 1.172 45.624 1.00 55.59 95 ARG A C 1
ATOM 762 O O . ARG A 1 95 ? -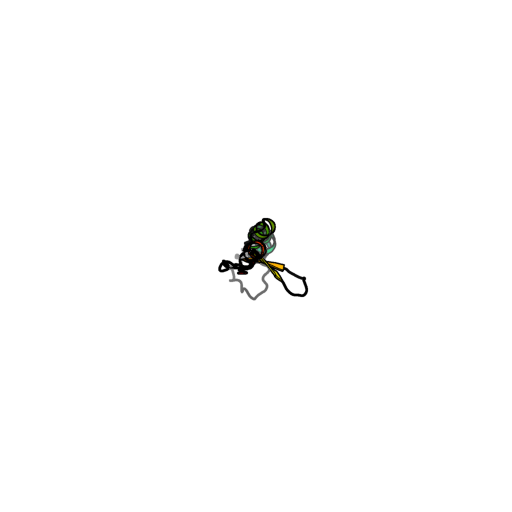31.399 0.831 46.230 1.00 55.59 95 ARG A O 1
ATOM 769 N N . ASN A 1 96 ? -29.168 0.791 45.989 1.00 50.97 96 ASN A N 1
ATOM 770 C CA . ASN A 1 96 ? -28.950 -0.277 46.973 1.00 50.97 96 ASN A CA 1
ATOM 771 C C . ASN A 1 96 ? -28.610 0.202 48.398 1.00 50.97 96 ASN A C 1
ATOM 773 O O . ASN A 1 96 ? -28.550 -0.625 49.300 1.00 50.97 96 ASN A O 1
ATOM 777 N N . MET A 1 97 ? -28.472 1.511 48.651 1.00 48.91 97 MET A N 1
ATOM 778 C CA . MET A 1 97 ? -28.285 2.054 50.014 1.00 48.91 97 MET A CA 1
ATOM 779 C C . MET A 1 97 ? -29.580 2.488 50.730 1.00 48.91 97 MET A C 1
ATOM 781 O O . MET A 1 97 ? -29.507 3.001 51.841 1.00 48.91 97 MET A O 1
ATOM 785 N N . SER A 1 98 ? -30.767 2.270 50.151 1.00 51.50 98 SER A N 1
ATOM 786 C CA . SER A 1 98 ? -32.048 2.589 50.819 1.00 51.50 98 SER A CA 1
ATOM 787 C C . SER A 1 98 ? -32.725 1.400 51.514 1.00 51.50 98 SER A C 1
ATOM 789 O O . SER A 1 98 ? -33.770 1.594 52.125 1.00 51.50 98 SER A O 1
ATOM 791 N N . ALA A 1 99 ? -32.168 0.185 51.442 1.00 52.75 99 ALA A N 1
ATOM 792 C CA . ALA A 1 99 ? -32.843 -1.019 51.947 1.00 52.75 99 ALA A CA 1
ATOM 793 C C . ALA A 1 99 ? -32.462 -1.436 53.383 1.00 52.75 99 ALA A C 1
ATOM 795 O O . ALA A 1 99 ? -33.097 -2.329 53.931 1.00 52.75 99 ALA A O 1
ATOM 796 N N . TYR A 1 100 ? -31.482 -0.786 54.020 1.00 46.78 100 TYR A N 1
ATOM 797 C CA . TYR A 1 100 ? -31.111 -1.051 55.419 1.00 46.78 100 TYR A CA 1
ATOM 798 C C . TYR A 1 100 ? -31.362 0.178 56.299 1.00 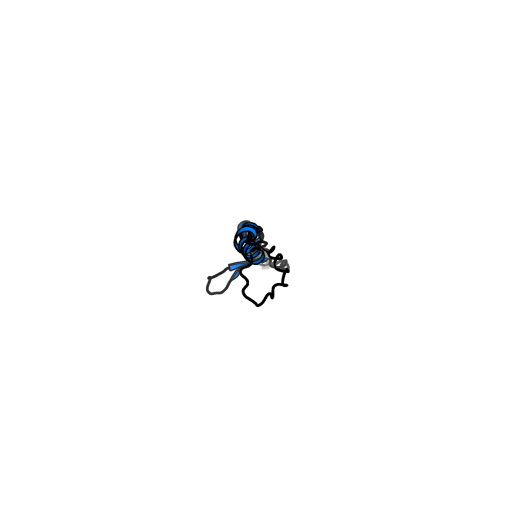46.78 100 TYR A C 1
ATOM 800 O O . TYR A 1 100 ? -30.460 0.735 56.916 1.00 46.78 100 TYR A O 1
ATOM 808 N N . GLY A 1 101 ? -32.619 0.619 56.321 1.00 44.88 101 GLY A N 1
ATOM 809 C CA . GLY A 1 101 ? -33.135 1.576 57.292 1.00 44.88 101 GLY A CA 1
ATOM 810 C C . GLY A 1 101 ? -33.934 0.857 58.377 1.00 44.88 101 GLY A C 1
ATOM 811 O O . GLY A 1 101 ? -35.083 0.508 58.146 1.00 44.88 101 GLY A O 1
ATOM 812 N N . SER A 1 102 ? -33.302 0.678 59.541 1.00 48.78 102 SER A N 1
ATOM 813 C CA . SER A 1 102 ? -33.908 0.707 60.887 1.00 48.78 102 SER A CA 1
ATOM 814 C C . SER A 1 102 ? -35.211 -0.075 61.131 1.00 48.78 102 SER A C 1
ATOM 816 O O . SER A 1 102 ? -36.297 0.483 60.985 1.00 48.78 102 SER A O 1
ATOM 818 N N . ASP A 1 103 ? -35.094 -1.291 61.674 1.00 45.97 103 ASP A N 1
ATOM 819 C CA . ASP A 1 103 ? -36.156 -1.883 62.498 1.00 45.97 103 ASP A CA 1
ATOM 820 C C . ASP A 1 103 ? -35.786 -1.706 63.980 1.00 45.97 103 ASP A C 1
ATOM 822 O O . ASP A 1 103 ? -34.973 -2.432 64.554 1.00 45.97 103 ASP A O 1
ATOM 826 N N . THR A 1 104 ? -36.306 -0.628 64.561 1.00 49.34 104 THR A N 1
ATOM 827 C CA . THR A 1 104 ? -36.404 -0.422 66.006 1.00 49.34 104 THR A CA 1
ATOM 828 C C . THR A 1 104 ? -37.825 -0.762 66.427 1.00 49.34 104 THR A C 1
ATOM 830 O O . THR A 1 104 ? -38.722 0.035 66.137 1.00 49.34 104 THR A O 1
ATOM 833 N N . ARG A 1 105 ? -38.017 -1.853 67.177 1.00 53.38 105 ARG A N 1
ATOM 834 C CA . ARG A 1 105 ? -38.989 -1.916 68.278 1.00 53.38 105 ARG A CA 1
ATOM 835 C C . ARG A 1 105 ? -38.741 -3.088 69.219 1.00 53.38 105 ARG A C 1
ATOM 837 O O . ARG A 1 105 ? -38.565 -4.217 68.722 1.00 53.38 105 ARG A O 1
#

Foldseek 3Di:
DDDDDPPPDPDPDPDDPP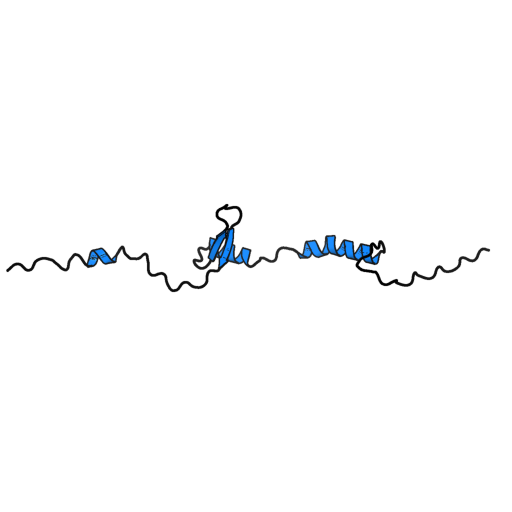DDDDDPVVVVVVCCVVPVVVVVPPPDCDPQVVLVVCVVVPPPQWDWDDDPVPPDTTIDGHDDDPPPPDDPVPPPVVVPVPPPDDDDD

Organism: Tagetes erecta (NCBI:txid13708)

Secondary structure (DSSP, 8-state):
---PPP-PPP--PPPPTTS---SHHHHHHHHHHHHHHHHHT-----HHHHHHHHHHTT-TTEEEEE-TT-S-EEEEEPPPPP----S-TTSSHHHHSSS------